Protein AF-A0A2V2CSV6-F1 (afdb_monomer)

Nearest PDB structures (foldseek):
  8cdj-assembly1_D  TM=4.991E-01  e=8.764E+00  Homo sapiens
  5oqr-assembly1_A  TM=3.524E-01  e=7.976E+00  Schizosaccharomyces pombe 972h-

Structure (mmCIF, N/CA/C/O backbone):
data_AF-A0A2V2CSV6-F1
#
_entry.id   AF-A0A2V2CSV6-F1
#
loop_
_atom_site.group_PDB
_atom_site.id
_atom_site.type_symbol
_atom_site.label_atom_id
_atom_site.label_alt_id
_atom_site.label_comp_id
_atom_site.label_asym_id
_atom_site.label_entity_id
_atom_site.label_seq_id
_atom_site.pdbx_PDB_ins_code
_atom_site.Cartn_x
_atom_site.Cartn_y
_atom_site.Cartn_z
_atom_site.occupancy
_atom_site.B_iso_or_equiv
_atom_site.auth_seq_id
_atom_site.auth_comp_id
_atom_site.auth_asym_id
_atom_site.auth_atom_id
_atom_site.pdbx_PDB_model_num
ATOM 1 N N . HIS A 1 1 ? 9.618 2.818 -18.756 1.00 74.31 1 HIS A N 1
ATOM 2 C CA . HIS A 1 1 ? 9.349 4.015 -17.930 1.00 74.31 1 HIS A CA 1
ATOM 3 C C . HIS A 1 1 ? 9.740 3.834 -16.470 1.00 74.31 1 HIS A C 1
ATOM 5 O O . HIS A 1 1 ? 10.414 4.713 -15.962 1.00 74.31 1 HIS A O 1
ATOM 11 N N . VAL A 1 2 ? 9.427 2.701 -15.827 1.00 81.94 2 VAL A N 1
ATOM 12 C CA . VAL A 1 2 ? 9.741 2.470 -14.399 1.00 81.94 2 VAL A CA 1
ATOM 13 C C . VAL A 1 2 ? 11.217 2.692 -14.029 1.00 81.94 2 VAL A C 1
ATOM 15 O O . VAL A 1 2 ? 11.487 3.290 -13.000 1.00 81.94 2 VAL A O 1
ATOM 18 N N . ARG A 1 3 ? 12.170 2.332 -14.905 1.00 86.56 3 ARG A N 1
ATOM 19 C CA . ARG A 1 3 ? 13.617 2.568 -14.697 1.00 86.56 3 ARG A CA 1
ATOM 20 C C . ARG A 1 3 ? 14.044 4.036 -14.518 1.00 86.56 3 ARG A C 1
ATOM 22 O O . ARG A 1 3 ? 15.189 4.276 -14.173 1.00 86.56 3 ARG A O 1
ATOM 29 N N . TYR A 1 4 ? 13.166 4.992 -14.827 1.00 89.75 4 TYR A N 1
ATOM 30 C CA . TYR A 1 4 ? 13.423 6.431 -14.695 1.00 89.75 4 TYR A CA 1
ATOM 31 C C . TYR A 1 4 ? 12.692 7.054 -13.495 1.00 89.75 4 TYR A C 1
ATOM 33 O O . TYR A 1 4 ? 12.682 8.271 -13.357 1.00 89.75 4 TYR A O 1
ATOM 41 N N . ILE A 1 5 ? 12.016 6.244 -12.675 1.00 92.31 5 ILE A N 1
ATOM 42 C CA . ILE A 1 5 ? 11.306 6.709 -11.483 1.00 92.31 5 ILE A CA 1
ATOM 43 C C . ILE A 1 5 ? 12.238 6.537 -10.287 1.00 92.31 5 ILE A C 1
ATOM 45 O O . ILE A 1 5 ? 12.583 5.413 -9.934 1.00 92.31 5 ILE A O 1
ATOM 49 N N . ASP A 1 6 ? 12.608 7.652 -9.669 1.00 92.44 6 ASP A N 1
ATOM 50 C CA . ASP A 1 6 ? 13.548 7.728 -8.544 1.00 92.44 6 ASP A CA 1
ATOM 51 C C . ASP A 1 6 ? 13.023 8.581 -7.375 1.00 92.44 6 ASP A C 1
ATOM 53 O O . ASP A 1 6 ? 13.741 8.855 -6.415 1.00 92.44 6 ASP A O 1
ATOM 57 N N . ASN A 1 7 ? 11.765 9.022 -7.453 1.00 94.00 7 ASN A N 1
ATOM 58 C CA . ASN A 1 7 ? 11.108 9.798 -6.412 1.00 94.00 7 ASN A CA 1
ATOM 59 C C . ASN A 1 7 ? 9.598 9.524 -6.364 1.00 94.00 7 ASN A C 1
ATOM 61 O O . ASN A 1 7 ? 8.983 9.017 -7.309 1.00 94.00 7 ASN A O 1
ATOM 65 N N . TRP A 1 8 ? 8.987 9.877 -5.231 1.00 93.38 8 TRP A N 1
ATOM 66 C CA . TRP A 1 8 ? 7.582 9.581 -4.957 1.00 93.38 8 TRP A CA 1
ATOM 67 C C . TRP A 1 8 ? 6.624 10.348 -5.877 1.00 93.38 8 TRP A C 1
ATOM 69 O O . TRP A 1 8 ? 5.617 9.782 -6.289 1.00 93.38 8 TRP A O 1
ATOM 79 N N . ALA A 1 9 ? 6.946 11.587 -6.256 1.00 93.44 9 ALA A N 1
ATOM 80 C CA . ALA A 1 9 ? 6.070 12.406 -7.089 1.00 93.44 9 ALA A CA 1
ATOM 81 C C . ALA A 1 9 ? 5.974 11.852 -8.519 1.00 93.44 9 ALA A C 1
ATOM 83 O O . ALA A 1 9 ? 4.874 11.703 -9.050 1.00 93.44 9 ALA A O 1
ATOM 84 N N . LEU A 1 10 ? 7.107 11.470 -9.125 1.00 93.75 10 LEU A N 1
ATOM 85 C CA . LEU A 1 10 ? 7.114 10.812 -10.437 1.00 93.75 10 LEU A CA 1
ATOM 86 C C . LEU A 1 10 ? 6.365 9.477 -10.407 1.00 93.75 10 LEU A C 1
ATOM 88 O O . LEU A 1 10 ? 5.610 9.183 -11.334 1.00 93.75 10 LEU A O 1
ATOM 92 N N . CYS A 1 11 ? 6.546 8.692 -9.340 1.00 94.56 11 CYS A N 1
ATOM 93 C CA . CYS A 1 11 ? 5.833 7.433 -9.141 1.00 94.56 11 CYS A CA 1
ATOM 94 C C . CYS A 1 11 ? 4.3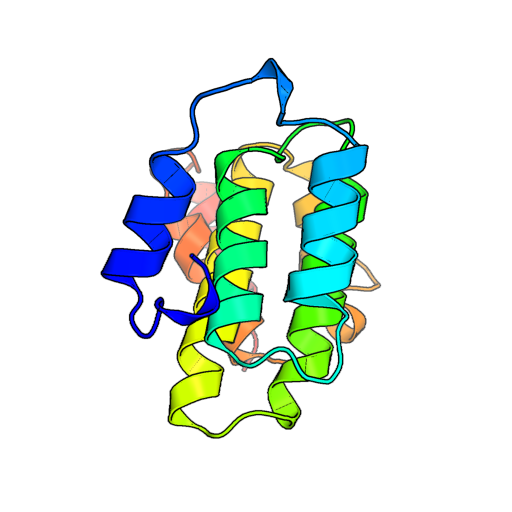12 7.640 -9.150 1.00 94.56 11 CYS A C 1
ATOM 96 O O . CYS A 1 11 ? 3.601 7.028 -9.951 1.00 94.56 11 CYS A O 1
ATOM 98 N N . ASP A 1 12 ? 3.820 8.534 -8.296 1.00 92.62 12 ASP A N 1
ATOM 99 C CA . ASP A 1 12 ? 2.390 8.725 -8.072 1.00 92.62 12 ASP A CA 1
ATOM 100 C C . ASP A 1 12 ? 1.710 9.360 -9.309 1.00 92.62 12 ASP A C 1
ATOM 102 O O . ASP A 1 12 ? 0.624 8.934 -9.723 1.00 92.62 12 ASP A O 1
ATOM 106 N N . CYS A 1 13 ? 2.378 10.309 -9.980 1.00 92.38 13 CYS A N 1
ATOM 107 C CA . CYS A 1 13 ? 1.919 10.884 -11.250 1.00 92.38 13 CYS A CA 1
ATOM 108 C C . CYS A 1 13 ? 1.841 9.833 -12.368 1.00 92.38 13 CYS A C 1
ATOM 110 O O . CYS A 1 13 ? 0.841 9.758 -13.083 1.00 92.38 13 CYS A O 1
ATOM 112 N N . TYR A 1 14 ? 2.869 8.991 -12.509 1.00 91.62 14 TYR A N 1
ATOM 113 C CA . TYR A 1 14 ? 2.876 7.916 -13.502 1.00 91.62 14 TYR A CA 1
ATOM 114 C C . TYR A 1 14 ? 1.730 6.922 -13.270 1.00 91.62 14 TYR A C 1
ATOM 116 O O . TYR A 1 14 ? 0.991 6.595 -14.202 1.00 91.62 14 TYR A O 1
ATOM 124 N N . CYS A 1 15 ? 1.546 6.470 -12.027 1.00 92.06 15 CYS A N 1
ATOM 125 C CA . CYS A 1 15 ? 0.543 5.458 -11.699 1.00 92.06 15 CYS A CA 1
ATOM 126 C C . CYS A 1 15 ? -0.891 5.969 -11.892 1.00 92.06 15 CYS A C 1
ATOM 128 O O . CYS A 1 15 ? -1.736 5.246 -12.424 1.00 92.06 15 CYS A O 1
ATOM 130 N N . SER A 1 16 ? -1.159 7.221 -11.512 1.00 86.75 16 SER A N 1
ATOM 131 C CA . SER A 1 16 ? -2.480 7.849 -11.662 1.00 86.75 16 SER A CA 1
ATOM 132 C C . SER A 1 16 ? -2.809 8.258 -13.106 1.00 86.75 16 SER A C 1
ATOM 134 O O . SER A 1 16 ? -3.983 8.339 -13.477 1.00 86.75 16 SER A O 1
ATOM 136 N N . GLY A 1 17 ? -1.793 8.483 -13.947 1.00 85.31 17 GLY A N 1
ATOM 137 C CA . GLY A 1 17 ? -1.955 8.848 -15.358 1.00 85.31 17 GLY A CA 1
ATOM 138 C C . GLY A 1 17 ? -2.435 7.709 -16.268 1.00 85.31 17 GLY A C 1
ATOM 139 O O . GLY A 1 17 ? -2.954 7.964 -17.356 1.00 85.31 17 GLY A O 1
ATOM 140 N N . LEU A 1 18 ? -2.312 6.451 -15.836 1.00 83.44 18 LEU A N 1
ATOM 141 C CA . LEU A 1 18 ? -2.746 5.278 -16.600 1.00 83.44 18 LEU A CA 1
ATOM 142 C C . LEU A 1 18 ? -4.275 5.139 -16.571 1.00 83.44 18 LEU A C 1
ATOM 144 O O . LEU A 1 18 ? -4.843 4.566 -15.651 1.00 83.44 18 LEU A O 1
ATOM 148 N N . ARG A 1 19 ? -4.962 5.667 -17.590 1.00 74.38 19 ARG A N 1
ATOM 149 C CA . ARG A 1 19 ? -6.442 5.668 -17.661 1.00 74.38 19 ARG A CA 1
ATOM 150 C C . ARG A 1 19 ? -7.043 4.661 -18.643 1.00 74.38 19 ARG A C 1
ATOM 152 O O . ARG A 1 19 ? -8.262 4.511 -18.701 1.00 74.38 19 ARG A O 1
ATOM 159 N N . GLN A 1 20 ? -6.217 3.977 -19.431 1.00 76.75 20 GLN A N 1
ATOM 160 C CA . GLN A 1 20 ? -6.697 3.062 -20.468 1.00 76.75 20 GLN A CA 1
ATOM 161 C C . GLN A 1 20 ? -7.143 1.726 -19.857 1.00 76.75 20 GLN A C 1
ATOM 163 O O . GLN A 1 20 ? -6.360 0.786 -19.732 1.00 76.75 20 GLN A O 1
ATOM 168 N N . LYS A 1 21 ? -8.432 1.645 -19.497 1.00 68.50 21 LYS A N 1
ATOM 169 C CA . LYS A 1 21 ? -9.036 0.492 -18.804 1.00 68.50 2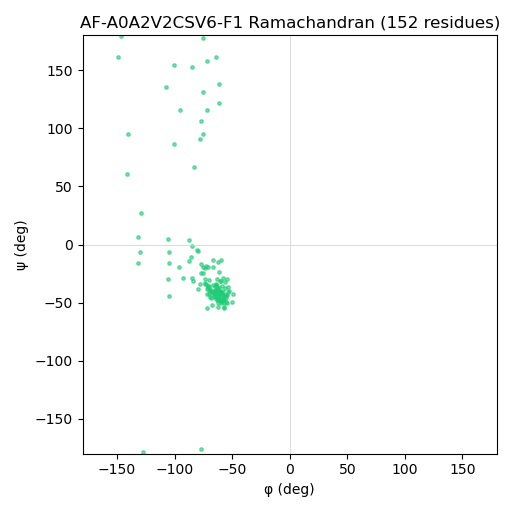1 LYS A CA 1
ATOM 170 C C . LYS A 1 21 ? -8.841 -0.853 -19.511 1.00 68.50 21 LYS A C 1
ATOM 172 O O . LYS A 1 21 ? -8.747 -1.863 -18.828 1.00 68.50 21 LYS A O 1
ATOM 177 N N . ALA A 1 22 ? -8.730 -0.879 -20.842 1.00 70.19 22 ALA A N 1
ATOM 178 C CA . ALA A 1 22 ? -8.535 -2.119 -21.606 1.00 70.19 22 ALA A CA 1
ATOM 179 C C . ALA A 1 22 ? -7.266 -2.898 -21.194 1.00 70.19 22 ALA A C 1
ATOM 181 O O . ALA A 1 22 ? -7.242 -4.127 -21.259 1.00 70.19 22 ALA A O 1
ATOM 182 N N . PHE A 1 23 ? -6.234 -2.194 -20.718 1.00 78.44 23 PHE A N 1
ATOM 183 C CA . PHE A 1 23 ? -4.997 -2.806 -20.232 1.00 78.44 23 PHE A CA 1
ATOM 184 C C . PHE A 1 23 ? -5.051 -3.181 -18.746 1.00 78.44 23 PHE A C 1
ATOM 186 O O . PHE A 1 23 ? -4.207 -3.943 -18.293 1.00 78.44 23 PHE A O 1
ATOM 193 N N . LEU A 1 24 ? -6.031 -2.697 -17.978 1.00 84.69 24 LEU A N 1
ATOM 194 C CA . LEU A 1 24 ? -6.156 -2.946 -16.537 1.00 84.69 24 LEU A CA 1
ATOM 195 C C . LEU A 1 24 ? -6.854 -4.289 -16.277 1.00 84.69 24 LEU A C 1
ATOM 197 O O . LEU A 1 24 ? -7.983 -4.353 -15.802 1.00 84.69 24 LEU A O 1
ATOM 201 N N . ASN A 1 25 ? -6.183 -5.375 -16.653 1.00 91.12 25 ASN A N 1
ATOM 202 C CA . ASN A 1 25 ? -6.707 -6.737 -16.585 1.00 91.12 25 ASN A CA 1
ATOM 203 C C . ASN A 1 25 ? -5.753 -7.684 -15.833 1.00 91.12 25 ASN A C 1
ATOM 205 O O . ASN A 1 25 ? -4.677 -7.290 -15.379 1.00 91.12 25 ASN A O 1
ATOM 209 N N . ASN A 1 26 ? -6.136 -8.960 -15.738 1.00 94.50 26 ASN A N 1
ATOM 210 C CA . ASN A 1 26 ? -5.363 -9.994 -15.047 1.00 94.50 26 ASN A CA 1
ATOM 211 C C . ASN A 1 26 ? -3.926 -10.143 -15.564 1.00 94.50 26 ASN A C 1
ATOM 213 O O . ASN A 1 26 ? -3.019 -10.373 -14.765 1.00 94.50 26 ASN A O 1
ATOM 217 N N . ALA A 1 27 ? -3.704 -10.004 -16.874 1.00 94.75 27 ALA A N 1
ATOM 218 C CA . ALA A 1 27 ? -2.366 -10.099 -17.449 1.00 94.75 27 ALA A CA 1
ATOM 219 C C . ALA A 1 27 ? -1.489 -8.930 -16.983 1.00 94.75 27 ALA A C 1
ATOM 221 O O . ALA A 1 27 ? -0.337 -9.135 -16.601 1.00 94.75 27 ALA A O 1
ATOM 222 N N . PHE A 1 28 ? -2.046 -7.719 -16.927 1.00 94.75 28 PHE A N 1
ATOM 223 C CA . PHE A 1 28 ? -1.320 -6.560 -16.415 1.00 94.75 28 PHE A CA 1
ATOM 224 C C . PHE A 1 28 ? -1.076 -6.639 -14.907 1.00 94.75 28 PHE A C 1
ATOM 226 O O . PHE A 1 28 ? 0.036 -6.363 -14.464 1.00 94.75 28 PHE A O 1
ATOM 233 N N . PHE A 1 29 ? -2.052 -7.107 -14.122 1.00 96.44 29 PHE A N 1
ATOM 234 C CA . PHE A 1 29 ? -1.839 -7.385 -12.699 1.00 96.44 29 PHE A CA 1
ATOM 235 C C . PHE A 1 29 ? -0.688 -8.380 -12.489 1.00 96.44 29 PHE A C 1
ATOM 237 O O . PHE A 1 29 ? 0.206 -8.139 -11.678 1.00 96.44 29 PHE A O 1
ATOM 244 N N . ASN A 1 30 ? -0.685 -9.491 -13.236 1.00 96.50 30 ASN A N 1
ATOM 245 C CA . ASN A 1 30 ? 0.373 -10.502 -13.161 1.00 96.50 30 ASN A CA 1
ATOM 246 C C . ASN A 1 30 ? 1.735 -9.916 -13.516 1.00 96.50 30 ASN A C 1
ATOM 248 O O . ASN A 1 30 ? 2.717 -10.204 -12.838 1.00 96.50 30 ASN A O 1
ATOM 252 N N . ARG A 1 31 ? 1.781 -9.052 -14.532 1.00 95.25 31 ARG A N 1
ATOM 253 C CA . ARG A 1 31 ? 2.996 -8.344 -14.918 1.00 95.25 31 ARG A CA 1
ATOM 254 C C . ARG A 1 31 ? 3.511 -7.442 -13.799 1.00 95.25 31 ARG A C 1
ATOM 256 O O . ARG A 1 31 ? 4.691 -7.506 -13.482 1.00 95.25 31 ARG A O 1
ATOM 263 N N . ILE A 1 32 ? 2.642 -6.649 -13.168 1.00 95.75 32 ILE A N 1
ATOM 264 C CA . ILE A 1 32 ? 3.010 -5.824 -12.007 1.00 95.75 32 ILE A CA 1
ATOM 265 C C . ILE A 1 32 ? 3.572 -6.711 -10.893 1.00 95.75 32 ILE A C 1
ATOM 267 O O . ILE A 1 32 ? 4.650 -6.444 -10.367 1.00 95.75 32 ILE A O 1
ATOM 271 N N . SER A 1 33 ? 2.854 -7.780 -10.549 1.00 96.50 33 SER A N 1
ATOM 272 C CA . SER A 1 33 ? 3.249 -8.676 -9.466 1.00 96.50 33 SER A CA 1
ATOM 273 C C . SER A 1 33 ? 4.597 -9.352 -9.744 1.00 96.50 33 SER A C 1
ATOM 275 O O . SER A 1 33 ? 5.472 -9.329 -8.884 1.00 96.50 33 SER A O 1
ATOM 277 N N . GLY A 1 34 ? 4.798 -9.892 -10.947 1.00 96.62 34 GLY A N 1
ATOM 278 C CA . GLY A 1 34 ? 6.030 -10.577 -11.334 1.00 96.62 34 GLY A CA 1
ATOM 279 C C . GLY A 1 34 ? 7.212 -9.629 -11.531 1.00 96.62 34 GLY A C 1
ATOM 280 O O . GLY A 1 34 ? 8.247 -9.800 -10.896 1.00 96.62 34 GLY A O 1
ATOM 281 N N . GLU A 1 35 ? 7.065 -8.612 -12.383 1.00 96.00 35 GLU A N 1
ATOM 282 C CA . GLU A 1 35 ? 8.185 -7.757 -12.801 1.00 96.00 35 GLU A CA 1
ATOM 283 C C . GLU A 1 35 ? 8.577 -6.718 -11.745 1.00 96.00 35 GLU A C 1
ATOM 285 O O . GLU A 1 35 ? 9.754 -6.378 -11.650 1.00 96.00 35 GLU A O 1
ATOM 290 N N . LEU A 1 36 ? 7.614 -6.189 -10.977 1.00 96.81 36 LEU A N 1
ATOM 291 C CA . LEU A 1 36 ? 7.856 -5.050 -10.081 1.00 96.81 36 LEU A CA 1
ATOM 292 C C . LEU A 1 36 ? 7.914 -5.425 -8.601 1.00 96.81 36 LEU A C 1
ATOM 294 O O . LEU A 1 36 ? 8.593 -4.740 -7.843 1.00 96.81 36 LEU A O 1
ATOM 298 N N . LEU A 1 37 ? 7.195 -6.470 -8.180 1.00 96.69 37 LEU A N 1
ATOM 299 C CA . LEU A 1 37 ? 7.105 -6.845 -6.764 1.00 96.69 37 LEU A CA 1
ATOM 300 C C . LEU A 1 37 ? 7.934 -8.087 -6.426 1.00 96.69 37 LEU A C 1
ATOM 302 O O . LEU A 1 37 ? 8.621 -8.098 -5.407 1.00 96.69 37 LEU A O 1
ATOM 306 N N . GLN A 1 38 ? 7.869 -9.126 -7.260 1.00 95.94 38 GLN A N 1
ATOM 307 C CA . GLN A 1 38 ? 8.490 -10.427 -6.983 1.00 95.94 38 GLN A CA 1
ATOM 308 C C . GLN A 1 38 ? 9.876 -10.601 -7.611 1.00 95.94 38 GLN A C 1
ATOM 310 O O . GLN A 1 38 ? 10.625 -11.462 -7.163 1.00 95.94 38 GLN A O 1
ATOM 315 N N . ASN A 1 39 ? 10.232 -9.803 -8.621 1.00 96.00 39 ASN A N 1
ATOM 316 C CA . ASN A 1 39 ? 11.558 -9.862 -9.228 1.00 96.00 39 ASN A CA 1
ATOM 317 C C . ASN A 1 39 ? 12.644 -9.531 -8.176 1.00 96.00 39 ASN A C 1
ATOM 319 O O . ASN A 1 39 ? 1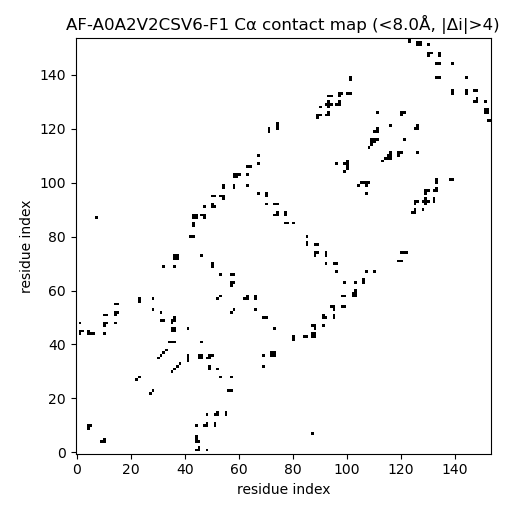2.596 -8.429 -7.614 1.00 96.00 39 ASN A O 1
ATOM 323 N N . PRO A 1 40 ? 13.618 -10.427 -7.919 1.00 94.38 40 PRO A N 1
ATOM 324 C CA . PRO A 1 40 ? 14.711 -10.180 -6.976 1.00 94.38 40 PRO A CA 1
ATOM 325 C C . PRO A 1 40 ? 15.519 -8.913 -7.284 1.00 94.38 40 PRO A C 1
ATOM 327 O O . PRO A 1 40 ? 15.924 -8.209 -6.365 1.00 94.38 40 PRO A O 1
ATOM 330 N N . ASP A 1 41 ? 15.662 -8.557 -8.563 1.00 94.50 41 ASP A N 1
ATOM 331 C CA . ASP A 1 41 ? 16.399 -7.364 -8.999 1.00 94.50 41 ASP A CA 1
ATOM 332 C C . ASP A 1 41 ? 15.580 -6.065 -8.857 1.00 94.50 41 ASP A C 1
ATOM 334 O O . ASP A 1 41 ? 16.078 -4.965 -9.113 1.00 94.50 41 ASP A O 1
ATOM 338 N N . ALA A 1 42 ? 14.298 -6.154 -8.478 1.00 94.56 42 ALA A N 1
ATOM 339 C CA . ALA A 1 42 ? 13.457 -4.977 -8.298 1.00 94.56 42 ALA A CA 1
ATOM 340 C C . ALA A 1 42 ? 13.865 -4.197 -7.040 1.00 94.56 42 ALA A C 1
ATOM 342 O O . ALA A 1 42 ? 13.703 -4.667 -5.915 1.00 94.56 42 ALA A O 1
ATOM 343 N N . GLY A 1 43 ? 14.344 -2.968 -7.246 1.00 94.75 43 GLY A N 1
ATOM 344 C CA . GLY A 1 43 ? 14.620 -2.015 -6.173 1.00 94.75 43 GLY A CA 1
ATOM 345 C C . GLY A 1 43 ? 13.359 -1.366 -5.586 1.00 94.75 43 GLY A C 1
ATOM 346 O O . GLY A 1 43 ? 12.237 -1.554 -6.067 1.00 94.75 43 GLY A O 1
ATOM 347 N N . CYS A 1 44 ? 13.559 -0.519 -4.574 1.00 95.50 44 CYS A N 1
ATOM 348 C CA . CYS A 1 44 ? 12.491 0.147 -3.819 1.00 95.50 44 CYS A CA 1
ATOM 349 C C . CYS A 1 44 ? 11.476 0.898 -4.702 1.00 95.50 44 CYS A C 1
ATOM 351 O O . CYS A 1 44 ? 10.270 0.824 -4.458 1.00 95.50 44 CYS A O 1
ATOM 353 N N . TRP A 1 45 ? 11.936 1.573 -5.761 1.00 96.00 45 TRP A N 1
ATOM 354 C CA . TRP A 1 45 ? 11.077 2.333 -6.668 1.00 96.00 45 TRP A CA 1
ATOM 355 C C . TRP A 1 45 ? 10.224 1.443 -7.562 1.00 96.00 45 TRP A C 1
ATOM 357 O O . TRP A 1 45 ? 9.049 1.747 -7.762 1.00 96.00 45 TRP A O 1
ATOM 367 N N . ALA A 1 46 ? 10.762 0.320 -8.042 1.00 96.88 46 ALA A N 1
ATOM 368 C CA . ALA A 1 46 ? 9.975 -0.660 -8.784 1.00 96.88 46 ALA A CA 1
ATOM 369 C C . ALA A 1 46 ? 8.862 -1.229 -7.894 1.00 96.88 46 ALA A C 1
ATOM 371 O O . ALA A 1 46 ? 7.694 -1.207 -8.289 1.00 96.88 46 ALA A O 1
ATOM 372 N N . ILE A 1 47 ? 9.199 -1.605 -6.654 1.00 97.38 47 ILE A N 1
ATOM 373 C CA . ILE A 1 47 ? 8.212 -2.087 -5.684 1.00 97.38 47 ILE A CA 1
ATOM 374 C C . ILE A 1 47 ? 7.150 -1.025 -5.404 1.00 97.38 47 ILE A C 1
ATOM 376 O O . ILE A 1 47 ? 5.954 -1.313 -5.472 1.00 97.38 47 ILE A O 1
ATOM 380 N N . ARG A 1 48 ? 7.559 0.222 -5.141 1.00 97.50 48 ARG A N 1
ATOM 381 C CA . ARG A 1 48 ? 6.619 1.321 -4.899 1.00 97.50 48 ARG A CA 1
ATOM 382 C C . ARG A 1 48 ? 5.682 1.515 -6.088 1.00 97.50 48 ARG A C 1
ATOM 384 O O . ARG A 1 48 ? 4.478 1.598 -5.877 1.00 97.50 48 ARG A O 1
ATOM 391 N N . VAL A 1 49 ? 6.197 1.542 -7.317 1.00 97.56 49 VAL A N 1
ATOM 392 C CA . VAL A 1 49 ? 5.361 1.652 -8.524 1.00 97.56 49 VAL A CA 1
ATOM 393 C C . VAL A 1 49 ? 4.345 0.515 -8.576 1.00 97.56 49 VAL A C 1
ATOM 395 O O . VAL A 1 49 ? 3.167 0.773 -8.802 1.00 97.56 49 VAL A O 1
ATOM 398 N N . GLY A 1 50 ? 4.756 -0.727 -8.313 1.00 97.75 50 GLY A N 1
ATOM 399 C CA . GLY A 1 50 ? 3.826 -1.854 -8.296 1.00 97.75 50 GLY A CA 1
ATOM 400 C C . GLY A 1 50 ? 2.703 -1.691 -7.265 1.00 97.75 50 GLY A C 1
ATOM 401 O O . GLY A 1 50 ? 1.533 -1.893 -7.593 1.00 97.75 50 GLY A O 1
ATOM 402 N N . LEU A 1 51 ? 3.036 -1.242 -6.052 1.00 98.50 51 LEU A N 1
ATOM 403 C CA . LEU A 1 51 ? 2.062 -0.985 -4.986 1.00 98.50 51 LEU A CA 1
ATOM 404 C C . LEU A 1 51 ? 1.092 0.153 -5.351 1.00 98.50 51 LEU A C 1
ATOM 406 O O . LEU A 1 51 ? -0.116 0.014 -5.164 1.00 98.50 51 LEU A O 1
ATOM 410 N N . ILE A 1 52 ? 1.586 1.263 -5.911 1.00 97.88 52 ILE A N 1
ATOM 411 C CA . ILE A 1 52 ? 0.736 2.411 -6.270 1.00 97.88 52 ILE A CA 1
ATOM 412 C C . ILE A 1 52 ? -0.113 2.126 -7.523 1.00 97.88 52 ILE A C 1
ATOM 414 O O . ILE A 1 52 ? -1.247 2.604 -7.619 1.00 97.88 52 ILE A O 1
ATOM 418 N N . LEU A 1 53 ? 0.357 1.288 -8.453 1.00 96.75 53 LEU A N 1
ATOM 419 C CA . LEU A 1 53 ? -0.475 0.783 -9.552 1.00 96.75 53 LEU A CA 1
ATOM 420 C C . LEU A 1 53 ? -1.635 -0.072 -9.032 1.00 96.75 53 LEU A C 1
ATOM 422 O O . LEU A 1 53 ? -2.767 0.113 -9.481 1.00 96.75 53 LEU A O 1
ATOM 426 N N . MET A 1 54 ? -1.383 -0.964 -8.066 1.00 97.75 54 MET A N 1
ATOM 427 C CA . MET A 1 54 ? -2.450 -1.733 -7.415 1.00 97.75 54 MET A CA 1
ATOM 428 C C . MET A 1 54 ? -3.441 -0.819 -6.692 1.00 97.75 54 MET A C 1
ATOM 430 O O . MET A 1 54 ? -4.647 -0.977 -6.871 1.00 97.75 54 MET A O 1
ATOM 434 N N . LEU A 1 55 ? -2.938 0.187 -5.968 1.00 97.50 55 LEU A N 1
ATOM 435 C CA . LEU A 1 55 ? -3.756 1.190 -5.278 1.00 97.50 55 LEU A CA 1
ATOM 436 C C . LEU A 1 55 ? -4.714 1.898 -6.237 1.00 97.50 55 LEU A C 1
ATOM 438 O O . LEU A 1 55 ? -5.900 2.066 -5.947 1.00 97.50 55 LEU A O 1
ATOM 442 N N . SER A 1 56 ? -4.182 2.308 -7.385 1.00 95.19 56 SER A N 1
ATOM 443 C CA . SER A 1 56 ? -4.903 3.132 -8.350 1.00 95.19 56 SER A CA 1
ATOM 444 C C . SER A 1 56 ? -5.971 2.346 -9.114 1.00 95.19 56 SER A C 1
ATOM 446 O O . SER A 1 56 ? -7.010 2.915 -9.445 1.00 95.19 56 SER A O 1
ATOM 448 N N . HIS A 1 57 ? -5.736 1.053 -9.379 1.00 95.25 57 HIS A N 1
ATOM 449 C CA . HIS A 1 57 ? -6.463 0.332 -10.434 1.00 95.25 57 HIS A CA 1
ATOM 450 C C . HIS A 1 57 ? -7.043 -1.030 -10.048 1.00 95.25 57 HIS A C 1
ATOM 452 O O . HIS A 1 57 ? -7.881 -1.532 -10.789 1.00 95.25 57 HIS A O 1
ATOM 458 N N . PHE A 1 58 ? -6.624 -1.639 -8.934 1.00 96.44 58 PHE A N 1
ATOM 459 C CA . PHE A 1 58 ? -6.895 -3.058 -8.655 1.00 96.44 58 PHE A CA 1
ATOM 460 C C . PHE A 1 58 ? -7.499 -3.320 -7.270 1.00 96.44 58 PHE A C 1
ATOM 462 O O . PHE A 1 58 ? -7.329 -4.399 -6.712 1.00 96.44 58 PHE A O 1
ATOM 469 N N . ILE A 1 59 ? -8.208 -2.348 -6.693 1.00 97.44 59 ILE A N 1
ATOM 470 C CA . ILE A 1 59 ? -8.921 -2.544 -5.423 1.00 97.44 59 ILE A CA 1
ATOM 471 C C . ILE A 1 59 ? -10.405 -2.790 -5.701 1.00 97.44 59 ILE A C 1
ATOM 473 O O . ILE A 1 59 ? -11.221 -1.867 -5.681 1.00 97.44 59 ILE A O 1
ATOM 477 N N . ASP A 1 60 ? -10.735 -4.054 -5.942 1.00 95.94 60 ASP A N 1
ATOM 478 C CA . ASP A 1 60 ? -12.093 -4.576 -6.082 1.00 95.94 60 ASP A CA 1
ATOM 479 C C . ASP A 1 60 ? -12.171 -6.019 -5.543 1.00 95.94 60 ASP A C 1
ATOM 481 O O . ASP A 1 60 ? -11.173 -6.578 -5.079 1.00 95.94 60 ASP A O 1
ATOM 485 N N . SER A 1 61 ? -13.356 -6.628 -5.600 1.00 96.62 61 SER A N 1
ATOM 486 C CA . SER A 1 61 ? -13.593 -7.984 -5.095 1.00 96.62 61 SER A CA 1
ATOM 487 C C . SER A 1 61 ? -12.866 -9.088 -5.873 1.00 96.62 61 SER A C 1
ATOM 489 O O . SER A 1 61 ? -12.703 -10.179 -5.338 1.00 96.62 61 SER A O 1
ATOM 491 N N . ILE A 1 62 ? -12.423 -8.834 -7.108 1.00 96.38 62 ILE A N 1
ATOM 492 C CA . ILE A 1 62 ? -11.698 -9.804 -7.942 1.00 96.38 62 ILE A CA 1
ATOM 493 C C . ILE A 1 62 ? -10.226 -9.870 -7.518 1.00 96.38 62 ILE A C 1
ATOM 495 O O . ILE A 1 62 ? -9.621 -10.943 -7.521 1.00 96.38 62 ILE A O 1
ATOM 499 N N . TYR A 1 63 ? -9.630 -8.725 -7.177 1.00 97.94 63 TYR A N 1
ATOM 500 C CA . TYR A 1 63 ? -8.186 -8.620 -6.951 1.00 97.94 63 TYR A CA 1
ATOM 501 C C . TYR A 1 63 ? -7.772 -8.513 -5.483 1.00 97.94 63 TYR A C 1
ATOM 503 O O . TYR A 1 63 ? -6.596 -8.736 -5.192 1.00 97.94 63 TYR A O 1
ATOM 511 N N . ILE A 1 64 ? -8.686 -8.196 -4.563 1.00 98.50 64 ILE A N 1
ATOM 512 C CA . ILE A 1 64 ? -8.349 -7.850 -3.174 1.00 98.50 64 ILE A CA 1
ATOM 513 C C . ILE A 1 64 ? -7.408 -8.845 -2.485 1.00 98.50 64 ILE A C 1
ATOM 515 O O . ILE A 1 64 ? -6.375 -8.429 -1.963 1.00 98.50 64 ILE A O 1
ATOM 519 N N . ASP A 1 65 ? -7.679 -10.147 -2.540 1.00 98.44 65 ASP A N 1
ATOM 520 C CA . ASP A 1 65 ? -6.840 -11.141 -1.855 1.00 98.44 65 ASP A CA 1
ATOM 521 C C . ASP A 1 65 ? -5.416 -11.176 -2.425 1.00 98.44 65 ASP A C 1
ATOM 523 O O . ASP A 1 65 ? -4.428 -11.324 -1.701 1.00 98.44 65 ASP A O 1
ATOM 527 N N . ARG A 1 66 ? -5.287 -10.958 -3.737 1.00 98.50 66 ARG A N 1
ATOM 528 C CA . ARG A 1 66 ? -3.997 -10.900 -4.434 1.00 98.50 66 ARG A CA 1
ATOM 529 C C . ARG A 1 66 ? -3.257 -9.601 -4.130 1.00 98.50 66 ARG A C 1
ATOM 531 O O . ARG A 1 66 ? -2.032 -9.619 -4.031 1.00 98.50 66 ARG A O 1
ATOM 538 N N . VAL A 1 67 ? -3.976 -8.493 -3.954 1.00 98.75 67 VAL A N 1
ATOM 539 C CA . VAL A 1 67 ? -3.411 -7.211 -3.505 1.00 98.75 67 VAL A CA 1
ATOM 540 C C . VAL A 1 67 ? -2.887 -7.326 -2.072 1.00 98.75 67 VAL A C 1
ATOM 542 O O . VAL A 1 67 ? -1.766 -6.907 -1.793 1.00 98.75 67 VAL A O 1
ATOM 545 N N . LEU A 1 68 ? -3.641 -7.950 -1.166 1.00 98.75 68 LEU A N 1
ATOM 546 C CA . LEU A 1 68 ? -3.207 -8.176 0.216 1.00 98.75 68 LEU A CA 1
ATOM 547 C C . LEU A 1 68 ? -1.998 -9.124 0.283 1.00 98.75 68 LEU A C 1
ATOM 549 O O . LEU A 1 68 ? -1.033 -8.854 1.002 1.00 98.75 68 LEU A O 1
ATOM 553 N N . ALA A 1 69 ? -1.981 -10.182 -0.533 1.00 98.50 69 ALA A N 1
ATOM 554 C CA . ALA A 1 69 ? -0.808 -11.041 -0.682 1.00 98.50 69 ALA A CA 1
ATOM 555 C C . ALA A 1 69 ? 0.413 -10.268 -1.214 1.00 98.50 69 ALA A C 1
ATOM 557 O O . ALA A 1 69 ? 1.526 -10.467 -0.727 1.00 98.50 69 ALA A O 1
ATOM 558 N N . ALA A 1 70 ? 0.216 -9.349 -2.163 1.00 98.56 70 ALA A N 1
ATOM 559 C CA . ALA A 1 70 ? 1.273 -8.480 -2.666 1.00 98.56 70 ALA A CA 1
ATOM 560 C C . ALA A 1 70 ? 1.827 -7.541 -1.577 1.00 98.56 70 ALA A C 1
ATOM 562 O O . ALA A 1 70 ? 3.045 -7.396 -1.482 1.00 98.56 70 ALA A O 1
ATOM 563 N N . CYS A 1 71 ? 0.974 -6.978 -0.710 1.00 98.62 71 CYS A N 1
ATOM 564 C CA . CYS A 1 71 ? 1.405 -6.210 0.465 1.00 98.62 71 CYS A CA 1
ATOM 565 C C . CYS A 1 71 ? 2.283 -7.044 1.406 1.00 98.62 71 CYS A C 1
ATOM 567 O O . CYS A 1 71 ? 3.356 -6.586 1.796 1.00 98.62 71 CYS A O 1
ATOM 569 N N . ARG A 1 72 ? 1.856 -8.269 1.745 1.00 98.38 72 ARG A N 1
ATOM 570 C CA . ARG A 1 72 ? 2.638 -9.188 2.591 1.00 98.38 72 ARG A CA 1
ATOM 571 C C . ARG A 1 72 ? 3.994 -9.511 1.967 1.00 98.38 72 ARG A C 1
ATOM 573 O O . ARG A 1 72 ? 5.017 -9.419 2.637 1.00 98.38 72 ARG A O 1
ATOM 580 N N . ASN A 1 73 ? 4.011 -9.859 0.682 1.00 97.19 73 ASN A N 1
ATOM 581 C CA . ASN A 1 73 ? 5.245 -10.207 -0.016 1.00 97.19 73 ASN A CA 1
ATOM 582 C C . ASN A 1 73 ? 6.203 -9.008 -0.073 1.00 97.19 73 ASN A C 1
ATOM 584 O O . ASN A 1 73 ? 7.374 -9.155 0.259 1.00 97.19 73 ASN A O 1
ATOM 588 N N . ALA A 1 74 ? 5.707 -7.812 -0.406 1.00 97.38 74 ALA A N 1
ATOM 589 C CA . ALA A 1 74 ? 6.511 -6.590 -0.399 1.00 97.38 74 ALA A CA 1
ATOM 590 C C . ALA A 1 74 ? 7.040 -6.246 1.004 1.00 97.38 74 ALA A C 1
ATOM 592 O O . ALA A 1 74 ? 8.177 -5.798 1.135 1.00 97.38 74 ALA A O 1
ATOM 593 N N . ALA A 1 75 ? 6.252 -6.492 2.058 1.00 96.94 75 ALA A N 1
ATOM 594 C CA . ALA A 1 75 ? 6.703 -6.313 3.435 1.00 96.94 75 ALA A CA 1
ATOM 595 C C . ALA A 1 75 ? 7.852 -7.270 3.793 1.00 96.94 75 ALA A C 1
ATOM 597 O O . ALA A 1 75 ? 8.811 -6.856 4.440 1.00 96.94 75 ALA A O 1
ATOM 598 N N . GLY A 1 76 ? 7.798 -8.518 3.317 1.00 96.31 76 GLY A N 1
ATOM 599 C CA . GLY A 1 76 ? 8.873 -9.501 3.486 1.00 96.31 76 GLY A CA 1
ATOM 600 C C . GLY A 1 76 ? 10.200 -9.093 2.837 1.00 96.31 76 GLY A C 1
ATOM 601 O O . GLY A 1 76 ? 11.250 -9.523 3.300 1.00 96.31 76 GLY A O 1
ATOM 602 N N . ARG A 1 77 ? 10.158 -8.218 1.825 1.00 95.00 77 ARG A N 1
ATOM 603 C CA . ARG A 1 77 ? 11.345 -7.692 1.135 1.00 95.00 77 ARG A CA 1
ATOM 604 C C . ARG A 1 77 ? 11.968 -6.469 1.802 1.00 95.00 77 ARG A C 1
ATOM 606 O O . ARG A 1 77 ? 13.067 -6.077 1.437 1.00 95.00 77 ARG A O 1
ATOM 613 N N . ILE A 1 78 ? 11.301 -5.850 2.782 1.00 95.31 78 ILE A N 1
ATOM 614 C CA . ILE A 1 78 ? 11.821 -4.660 3.482 1.00 95.31 78 ILE A CA 1
ATOM 615 C C . ILE A 1 78 ? 13.281 -4.828 3.964 1.00 95.31 78 ILE A C 1
ATOM 617 O O . ILE A 1 78 ? 14.050 -3.886 3.772 1.00 95.31 78 ILE A O 1
ATOM 621 N N . PRO A 1 79 ? 13.700 -5.977 4.540 1.00 94.56 79 PRO A N 1
ATOM 622 C CA . PRO A 1 79 ? 15.081 -6.175 4.991 1.00 94.56 79 PRO A CA 1
ATOM 623 C C . PRO A 1 79 ? 16.150 -6.109 3.887 1.00 94.56 79 PRO A C 1
ATOM 625 O O . PRO A 1 79 ? 17.328 -5.993 4.208 1.00 94.56 79 PRO A O 1
ATOM 628 N N . GLU A 1 80 ? 15.769 -6.186 2.608 1.00 93.88 80 GLU A N 1
ATOM 629 C CA . GLU A 1 80 ? 16.688 -6.110 1.462 1.00 93.88 80 GLU A CA 1
ATOM 630 C C . GLU A 1 80 ? 17.170 -4.674 1.184 1.00 93.88 80 GLU A C 1
ATOM 632 O O . GLU A 1 80 ? 18.174 -4.476 0.498 1.00 93.88 80 GLU A O 1
ATOM 637 N N . PHE A 1 81 ? 16.463 -3.655 1.687 1.00 92.88 81 PHE A N 1
ATOM 638 C CA . PHE A 1 81 ? 16.690 -2.258 1.312 1.00 92.88 81 PHE A CA 1
ATOM 639 C C . PHE A 1 81 ? 17.506 -1.477 2.338 1.00 92.88 81 PHE A C 1
ATOM 641 O O . PHE A 1 81 ? 17.476 -1.730 3.543 1.00 92.88 81 PHE A O 1
ATOM 648 N N . ARG A 1 82 ? 18.184 -0.427 1.858 1.00 91.94 82 ARG A N 1
ATOM 649 C CA . ARG A 1 82 ? 18.790 0.585 2.732 1.00 91.94 82 ARG A CA 1
ATOM 650 C C . ARG A 1 82 ? 17.700 1.321 3.512 1.00 91.94 82 ARG A C 1
ATOM 652 O O . ARG A 1 82 ? 16.526 1.321 3.134 1.00 91.94 82 ARG A O 1
ATOM 659 N N . TYR A 1 83 ? 18.093 1.985 4.594 1.00 86.19 83 TYR A N 1
ATOM 660 C CA . TYR A 1 83 ? 17.159 2.682 5.479 1.00 86.19 83 TYR A CA 1
ATOM 661 C C . TYR A 1 83 ? 16.311 3.742 4.746 1.00 86.19 83 TYR A C 1
ATOM 663 O O . TYR A 1 83 ? 15.094 3.789 4.927 1.00 86.19 83 TYR A O 1
ATOM 671 N N . GLU A 1 84 ? 16.929 4.545 3.875 1.00 88.88 84 GLU A N 1
ATOM 672 C CA . GLU A 1 84 ? 16.237 5.583 3.092 1.00 88.88 84 GLU A CA 1
ATOM 673 C C . GLU A 1 84 ? 15.204 4.989 2.120 1.00 88.88 84 GLU A C 1
ATOM 675 O O . GLU A 1 84 ? 14.075 5.468 2.020 1.00 88.88 84 GLU A O 1
ATOM 680 N N . ASP A 1 85 ? 15.567 3.892 1.458 1.00 92.81 85 ASP A N 1
ATOM 681 C CA . ASP A 1 85 ? 14.733 3.186 0.483 1.00 92.81 85 ASP A CA 1
ATOM 682 C C . ASP A 1 85 ? 13.561 2.447 1.137 1.00 92.81 85 ASP A C 1
ATOM 684 O O . ASP A 1 85 ? 12.439 2.421 0.616 1.00 92.81 85 ASP A O 1
ATOM 688 N N . THR A 1 86 ? 13.808 1.890 2.324 1.00 94.06 86 THR A N 1
ATOM 689 C CA . THR A 1 86 ? 12.815 1.194 3.146 1.00 94.06 86 THR A CA 1
ATOM 690 C C . THR A 1 86 ? 11.589 2.070 3.389 1.00 94.06 86 THR A C 1
ATOM 692 O O . THR A 1 86 ? 10.455 1.593 3.302 1.00 94.06 86 THR A O 1
ATOM 695 N N . PHE A 1 87 ? 11.787 3.366 3.647 1.00 95.19 87 PHE A N 1
ATOM 696 C CA . PHE A 1 87 ? 10.691 4.303 3.886 1.00 95.19 87 PHE A CA 1
ATOM 697 C C . PHE A 1 87 ? 9.670 4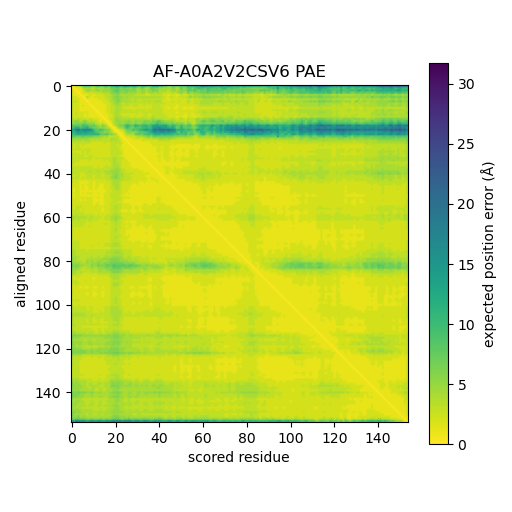.318 2.738 1.00 95.19 87 PHE A C 1
ATOM 699 O O . PHE A 1 87 ? 8.462 4.284 2.986 1.00 95.19 87 PHE A O 1
ATOM 706 N N . TYR A 1 88 ? 10.128 4.323 1.485 1.00 96.06 88 TYR A N 1
ATOM 707 C CA . TYR A 1 88 ? 9.249 4.434 0.319 1.00 96.06 88 TYR A CA 1
ATOM 708 C C . TYR A 1 88 ? 8.413 3.182 0.077 1.00 96.06 88 TYR A C 1
ATOM 710 O O . TYR A 1 88 ? 7.238 3.304 -0.298 1.00 96.06 88 TYR A O 1
ATOM 718 N N . VAL A 1 89 ? 8.992 2.007 0.334 1.00 97.38 89 VAL A N 1
ATOM 719 C CA . VAL A 1 89 ? 8.289 0.720 0.272 1.00 97.38 89 VAL A CA 1
ATOM 720 C C . VAL A 1 89 ? 7.256 0.640 1.392 1.00 97.38 89 VAL A C 1
ATOM 722 O O . VAL A 1 89 ? 6.072 0.442 1.117 1.00 97.38 89 VAL A O 1
ATOM 725 N N . ARG A 1 90 ? 7.663 0.903 2.643 1.00 97.75 90 ARG A N 1
ATOM 726 C CA . ARG A 1 90 ? 6.756 0.903 3.801 1.00 97.75 90 ARG A CA 1
ATOM 727 C C . ARG A 1 90 ? 5.582 1.868 3.616 1.00 97.75 90 ARG A C 1
ATOM 729 O O . ARG A 1 90 ? 4.436 1.520 3.892 1.00 97.75 90 ARG A O 1
ATOM 736 N N . MET A 1 91 ? 5.846 3.073 3.105 1.00 97.50 91 MET A N 1
ATOM 737 C CA . MET A 1 91 ? 4.804 4.056 2.793 1.00 97.50 91 MET A CA 1
ATOM 738 C C . MET A 1 91 ? 3.858 3.588 1.688 1.00 97.50 91 MET A C 1
ATOM 740 O O . MET A 1 91 ? 2.657 3.829 1.790 1.00 97.50 91 MET A O 1
ATOM 744 N N . GLY A 1 92 ? 4.381 2.938 0.643 1.00 98.19 92 GLY A N 1
ATOM 745 C CA . GLY A 1 92 ? 3.563 2.363 -0.425 1.00 98.19 92 GLY A CA 1
ATOM 746 C C . GLY A 1 92 ? 2.604 1.298 0.109 1.00 98.19 92 GLY A C 1
ATOM 747 O O . GLY A 1 92 ? 1.410 1.360 -0.169 1.00 98.19 92 GLY A O 1
ATOM 748 N N . ILE A 1 93 ? 3.106 0.383 0.947 1.00 98.69 93 ILE A N 1
ATOM 749 C CA . ILE A 1 93 ? 2.307 -0.681 1.573 1.00 98.69 93 ILE A CA 1
ATOM 750 C C . ILE A 1 93 ? 1.229 -0.077 2.479 1.00 98.69 93 ILE A C 1
ATOM 752 O O . ILE A 1 93 ? 0.051 -0.402 2.346 1.00 98.69 93 ILE A O 1
ATOM 756 N N . ALA A 1 94 ? 1.612 0.838 3.374 1.00 98.69 94 ALA A N 1
ATOM 757 C CA . ALA A 1 94 ? 0.688 1.468 4.313 1.00 98.69 94 ALA A CA 1
ATOM 758 C C . ALA A 1 94 ? -0.446 2.232 3.610 1.00 98.69 94 ALA A C 1
ATOM 760 O O . ALA A 1 94 ? -1.596 2.173 4.045 1.00 98.69 94 ALA A O 1
ATOM 761 N N . TRP A 1 95 ? -0.137 2.944 2.522 1.00 98.69 95 TRP A N 1
ATOM 762 C CA . TRP A 1 95 ? -1.147 3.678 1.764 1.00 98.69 95 TRP A CA 1
ATOM 763 C C . TRP A 1 95 ? -2.067 2.743 0.974 1.00 98.69 95 TRP A C 1
ATOM 765 O O . TRP A 1 95 ? -3.284 2.924 1.011 1.00 98.69 95 TRP A O 1
ATOM 775 N N . LEU A 1 96 ? -1.512 1.710 0.332 1.00 98.81 96 LEU A N 1
ATOM 776 C CA . LEU A 1 96 ? -2.303 0.693 -0.358 1.00 98.81 96 LEU A CA 1
ATOM 777 C C . LEU A 1 96 ? -3.282 0.011 0.602 1.00 98.81 96 LEU A C 1
ATOM 779 O O . LEU A 1 96 ? -4.473 -0.043 0.315 1.00 98.81 96 LEU A O 1
ATOM 783 N N . LEU A 1 97 ? -2.816 -0.421 1.775 1.00 98.81 97 LEU A N 1
ATOM 784 C CA . LEU A 1 97 ? -3.675 -1.032 2.791 1.00 98.81 97 LEU A CA 1
ATOM 785 C C . LEU A 1 97 ? -4.768 -0.086 3.284 1.00 98.81 97 LEU A C 1
ATOM 787 O O . LEU A 1 97 ? -5.893 -0.526 3.494 1.00 98.81 97 LEU A O 1
ATOM 791 N N . ALA A 1 98 ? -4.476 1.206 3.433 1.00 98.69 98 ALA A N 1
ATOM 792 C CA . ALA A 1 98 ? -5.499 2.170 3.816 1.00 98.69 98 ALA A CA 1
ATOM 793 C C . ALA A 1 98 ? -6.594 2.323 2.753 1.00 98.69 98 ALA A C 1
ATOM 795 O O . ALA A 1 98 ? -7.775 2.386 3.092 1.00 98.69 98 ALA A O 1
ATOM 796 N N . GLU A 1 99 ? -6.226 2.335 1.471 1.00 98.62 99 GLU A N 1
ATOM 797 C CA . GLU A 1 99 ? -7.205 2.383 0.384 1.00 98.62 99 GLU A CA 1
ATOM 798 C C . GLU A 1 99 ? -7.993 1.067 0.267 1.00 98.62 99 GLU A C 1
ATOM 800 O O . GLU A 1 99 ? -9.211 1.098 0.072 1.00 98.62 99 GLU A O 1
ATOM 805 N N . CYS A 1 100 ? -7.333 -0.083 0.459 1.00 98.75 100 CYS A N 1
ATOM 806 C CA . CYS A 1 100 ? -7.989 -1.388 0.550 1.00 98.75 100 CYS A CA 1
ATOM 807 C C . CYS A 1 100 ? -8.995 -1.421 1.698 1.00 98.75 100 CYS A C 1
ATOM 809 O O . CYS A 1 100 ? -10.114 -1.881 1.511 1.00 98.75 100 CYS A O 1
ATOM 811 N N . TYR A 1 101 ? -8.651 -0.869 2.859 1.00 98.62 101 TYR A N 1
ATOM 812 C CA . TYR A 1 101 ? -9.536 -0.862 4.016 1.00 98.62 101 TYR A CA 1
ATOM 813 C C . TYR A 1 101 ? -10.804 -0.040 3.774 1.00 98.62 101 TYR A C 1
ATOM 815 O O . TYR A 1 101 ? -11.887 -0.431 4.202 1.00 98.62 101 TYR A O 1
ATOM 823 N N . VAL A 1 102 ? -10.696 1.063 3.030 1.00 98.00 102 VAL A N 1
ATOM 824 C CA . VAL A 1 102 ? -11.866 1.859 2.648 1.00 98.00 102 VAL A CA 1
ATOM 825 C C . VAL A 1 102 ? -12.755 1.131 1.634 1.00 98.00 102 VAL A C 1
ATOM 827 O O . VAL A 1 102 ? -13.977 1.194 1.740 1.00 98.00 102 VAL A O 1
ATOM 830 N N . LYS A 1 103 ? -12.172 0.470 0.628 1.00 97.88 103 LYS A N 1
ATOM 831 C CA . LYS A 1 103 ? -12.929 -0.105 -0.503 1.00 97.88 103 LYS A CA 1
ATOM 832 C C . LYS A 1 103 ? -13.343 -1.567 -0.311 1.00 97.88 103 LYS A C 1
ATOM 834 O O . LYS A 1 103 ? -14.320 -2.000 -0.911 1.00 97.88 103 LYS A O 1
ATOM 839 N N . GLN A 1 104 ? -12.576 -2.331 0.459 1.00 98.12 104 GLN A N 1
ATOM 840 C CA . GLN A 1 104 ? -12.659 -3.786 0.652 1.00 98.12 104 GLN A CA 1
ATOM 841 C C . GLN A 1 104 ? -12.371 -4.120 2.123 1.00 98.12 104 GLN A C 1
ATOM 843 O O . GLN A 1 104 ? -11.387 -4.768 2.502 1.00 98.12 104 GLN A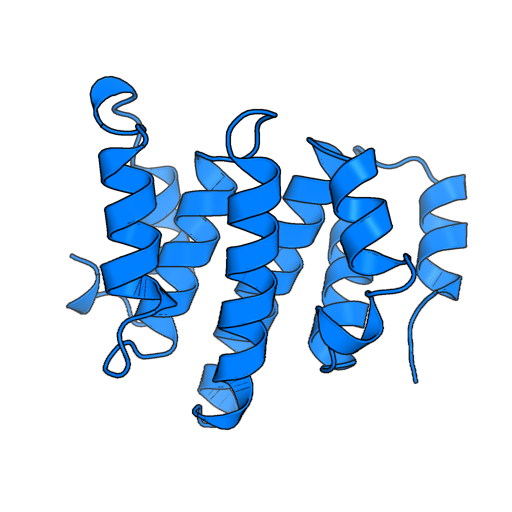 O 1
ATOM 848 N N . ARG A 1 105 ? -13.231 -3.566 2.973 1.00 97.06 105 ARG A N 1
ATOM 849 C CA . ARG A 1 105 ? -13.053 -3.505 4.418 1.00 97.06 105 ARG A CA 1
ATOM 850 C C . ARG A 1 105 ? -12.951 -4.870 5.109 1.00 97.06 105 ARG A C 1
ATOM 852 O O . ARG A 1 105 ? -12.007 -5.020 5.879 1.00 97.06 105 ARG A O 1
ATOM 859 N N . PRO A 1 106 ? -1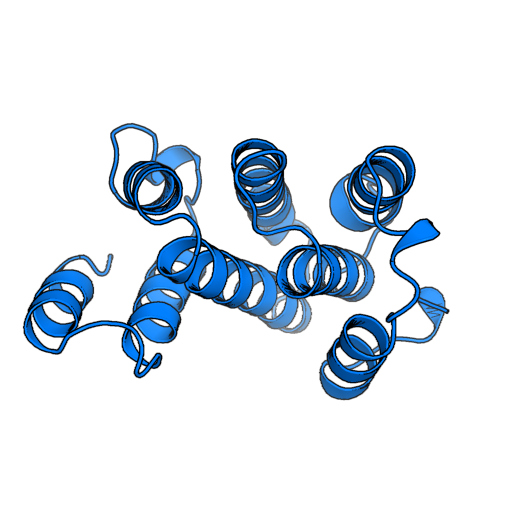3.836 -5.861 4.871 1.00 97.62 106 PRO A N 1
ATOM 860 C CA . PRO A 1 106 ? -13.781 -7.132 5.600 1.00 97.62 106 PRO A CA 1
ATOM 861 C C . PRO A 1 106 ? -12.440 -7.859 5.430 1.00 97.62 106 PRO A C 1
ATOM 863 O O . PRO A 1 106 ? -11.800 -8.211 6.417 1.00 97.62 106 PRO A O 1
ATOM 866 N N . GLN A 1 107 ? -11.971 -7.996 4.188 1.00 98.50 107 GLN A N 1
ATOM 867 C CA . GLN A 1 107 ? -10.716 -8.677 3.861 1.00 98.50 107 GLN A CA 1
ATOM 868 C C . GLN A 1 107 ? -9.510 -7.920 4.422 1.00 98.50 107 GLN A C 1
ATOM 870 O O . GLN A 1 107 ? -8.590 -8.512 4.981 1.00 98.50 107 GLN A O 1
ATOM 875 N N . THR A 1 108 ? -9.519 -6.589 4.314 1.00 98.38 108 THR A N 1
ATOM 876 C CA . THR A 1 108 ? -8.404 -5.776 4.814 1.00 98.38 108 THR A CA 1
ATOM 877 C C . THR A 1 108 ? -8.366 -5.735 6.341 1.00 98.38 108 THR A C 1
ATOM 879 O O . THR A 1 108 ? -7.286 -5.718 6.930 1.00 98.38 108 THR A O 1
ATOM 882 N N . HIS A 1 109 ? -9.530 -5.738 6.995 1.00 98.38 109 HIS A N 1
ATOM 883 C CA . HIS A 1 109 ? -9.628 -5.840 8.445 1.00 98.38 109 HIS A CA 1
ATOM 884 C C . HIS A 1 109 ? -9.062 -7.174 8.935 1.00 98.38 109 HIS A C 1
ATOM 886 O O . HIS A 1 109 ? -8.242 -7.171 9.847 1.00 98.38 109 HIS A O 1
ATOM 892 N N . ASP A 1 110 ? -9.440 -8.301 8.326 1.00 98.38 110 ASP A N 1
ATOM 893 C CA . ASP A 1 110 ? -8.874 -9.608 8.681 1.00 98.38 110 ASP A CA 1
ATOM 894 C C . ASP A 1 110 ? -7.356 -9.663 8.437 1.00 98.38 110 ASP A C 1
ATOM 896 O O . ASP A 1 110 ? -6.594 -10.091 9.302 1.00 98.38 110 ASP A O 1
ATOM 900 N N . PHE A 1 111 ? -6.879 -9.106 7.321 1.00 98.62 111 PHE A N 1
ATOM 901 C CA . PHE A 1 111 ? -5.446 -9.024 7.040 1.00 98.62 111 PHE A CA 1
ATOM 902 C C . PHE A 1 111 ? -4.662 -8.258 8.116 1.00 98.62 111 PHE A C 1
ATOM 904 O O . PHE A 1 111 ? -3.571 -8.688 8.500 1.00 98.62 111 PHE A O 1
ATOM 911 N N . LEU A 1 112 ? -5.203 -7.126 8.589 1.00 98.19 112 LEU A N 1
ATOM 912 C CA . LEU A 1 112 ? -4.563 -6.254 9.576 1.00 98.19 112 LEU A CA 1
ATOM 913 C C . LEU A 1 112 ? -4.788 -6.701 11.021 1.00 98.19 112 LEU A C 1
ATOM 915 O O . LEU A 1 112 ? -3.920 -6.473 11.853 1.00 98.19 112 LEU A O 1
ATOM 919 N N . PHE A 1 113 ? -5.910 -7.316 11.367 1.00 97.88 113 PHE A N 1
ATOM 920 C CA . PHE A 1 113 ? -6.291 -7.530 12.770 1.00 97.88 113 PHE A CA 1
ATOM 921 C C . PHE A 1 113 ? -6.703 -8.972 13.087 1.00 97.88 113 PHE A C 1
ATOM 923 O O . PHE A 1 113 ? -6.911 -9.297 14.253 1.00 97.88 113 PHE A O 1
ATOM 930 N N . GLY A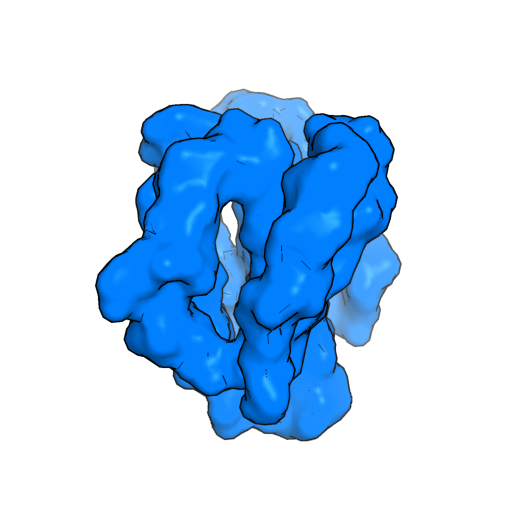 1 114 ? -6.803 -9.838 12.078 1.00 97.44 114 GLY A N 1
ATOM 931 C CA . GLY A 1 114 ? -7.107 -11.257 12.233 1.00 97.44 114 GLY A CA 1
ATOM 932 C C . GLY A 1 114 ? -5.916 -12.088 12.715 1.00 97.44 114 GLY A C 1
ATOM 933 O O . GLY A 1 114 ? -4.824 -11.583 12.988 1.00 97.44 114 GLY A O 1
ATOM 934 N N . ALA A 1 115 ? -6.110 -13.406 12.787 1.00 96.88 115 ALA A N 1
ATOM 935 C CA . ALA A 1 115 ? -5.139 -14.339 13.371 1.00 96.88 115 ALA A CA 1
ATOM 936 C C . ALA A 1 115 ? -3.770 -14.340 12.660 1.00 96.88 115 ALA A C 1
ATOM 938 O O . ALA A 1 115 ? -2.737 -14.534 13.297 1.00 96.88 115 ALA A O 1
ATOM 939 N N . ALA A 1 116 ? -3.748 -14.083 11.348 1.00 96.00 116 ALA A N 1
ATOM 940 C CA . ALA A 1 116 ? -2.526 -14.022 10.544 1.00 96.00 116 ALA A CA 1
ATOM 941 C C . ALA A 1 116 ? -1.866 -12.628 10.521 1.00 96.00 116 ALA A C 1
ATOM 943 O O . ALA A 1 116 ? -0.872 -12.423 9.830 1.00 96.00 116 ALA A O 1
ATOM 944 N N . SER A 1 117 ? -2.386 -11.649 11.265 1.00 95.88 117 SER A N 1
ATOM 945 C CA . SER A 1 11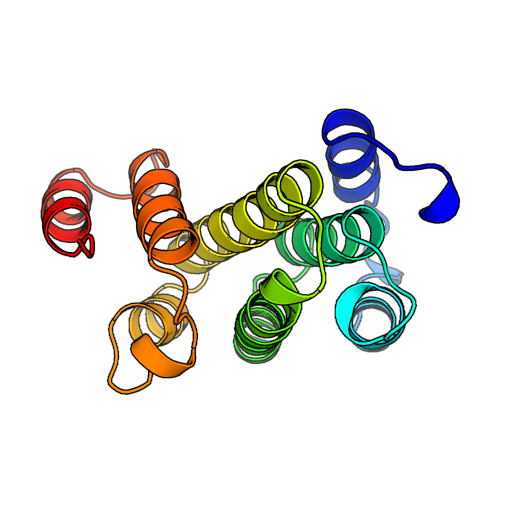7 ? -1.930 -10.254 11.226 1.00 95.88 117 SER A CA 1
ATOM 946 C C . SER A 1 117 ? -0.420 -10.083 11.464 1.00 95.88 117 SER A C 1
ATOM 948 O O . SER A 1 117 ? 0.252 -9.337 10.744 1.00 95.88 117 SER A O 1
ATOM 950 N N . SER A 1 118 ? 0.143 -10.801 12.439 1.00 93.50 118 SER A N 1
ATOM 951 C CA . SER A 1 118 ? 1.572 -10.713 12.773 1.00 93.50 118 SER A CA 1
ATOM 952 C C . SER A 1 118 ? 2.481 -11.324 11.703 1.00 93.50 118 SER A C 1
ATOM 954 O O . SER A 1 118 ? 3.600 -10.850 11.522 1.00 93.50 118 SER A O 1
ATOM 956 N N . SER A 1 119 ? 2.020 -12.351 10.981 1.00 94.12 119 SER A N 1
ATOM 957 C CA . SER A 1 119 ? 2.776 -12.954 9.873 1.00 94.12 119 SER A CA 1
ATOM 958 C C . SER A 1 119 ? 2.564 -12.213 8.549 1.00 94.12 119 SER A C 1
ATOM 960 O O . SER A 1 119 ? 3.468 -12.174 7.719 1.00 94.12 119 SER A O 1
ATOM 962 N N . ASN A 1 120 ? 1.405 -11.579 8.360 1.00 95.81 120 ASN A N 1
ATOM 963 C CA . ASN A 1 120 ? 1.115 -10.721 7.212 1.00 95.81 120 ASN A CA 1
ATOM 964 C C . ASN A 1 120 ? 1.959 -9.440 7.220 1.00 95.81 120 ASN A C 1
ATOM 966 O O . ASN A 1 120 ? 2.453 -9.017 6.175 1.00 95.81 120 ASN A O 1
ATOM 970 N N . LEU A 1 121 ? 2.113 -8.820 8.392 1.00 95.56 121 LEU A N 1
ATOM 971 C CA . LEU A 1 121 ? 2.917 -7.620 8.599 1.00 95.56 121 LEU A CA 1
ATOM 972 C C . LEU A 1 121 ? 3.653 -7.720 9.931 1.00 95.56 121 LEU A C 1
ATOM 974 O O . LEU A 1 121 ? 3.117 -7.341 10.972 1.00 95.56 121 LEU A O 1
ATOM 978 N N . SER A 1 122 ? 4.897 -8.187 9.896 1.00 93.56 122 SER A N 1
ATOM 979 C CA . SER A 1 122 ? 5.770 -8.228 11.075 1.00 93.56 122 SER A CA 1
ATOM 980 C C . SER A 1 122 ? 6.360 -6.855 11.428 1.00 93.56 122 SER A C 1
ATOM 982 O O . SER A 1 122 ? 6.692 -6.599 12.582 1.00 93.56 122 SER A O 1
ATOM 984 N N . ASP A 1 123 ? 6.462 -5.946 10.455 1.00 93.19 123 ASP A N 1
ATOM 985 C CA . ASP A 1 123 ? 7.004 -4.602 10.649 1.00 93.19 123 ASP A CA 1
ATOM 986 C C . ASP A 1 123 ? 5.996 -3.666 11.341 1.00 93.19 123 ASP A C 1
ATOM 988 O O . ASP A 1 123 ? 5.046 -3.168 10.723 1.00 93.19 123 ASP A O 1
ATOM 992 N N . ASN A 1 124 ? 6.239 -3.369 12.623 1.00 96.19 124 ASN A N 1
ATOM 993 C CA . ASN A 1 124 ? 5.379 -2.492 13.428 1.00 96.19 124 ASN A CA 1
ATOM 994 C C . ASN A 1 124 ? 5.257 -1.082 12.842 1.00 96.19 124 ASN A C 1
ATOM 996 O O . ASN A 1 124 ? 4.200 -0.459 12.969 1.00 96.19 124 ASN A O 1
ATOM 1000 N N . TRP A 1 125 ? 6.300 -0.577 12.173 1.00 96.62 125 TRP A N 1
ATOM 1001 C CA . TRP A 1 125 ? 6.243 0.736 11.534 1.00 96.62 125 TRP A CA 1
ATOM 1002 C C . TRP A 1 125 ? 5.177 0.762 10.438 1.00 96.62 125 TRP A C 1
ATOM 1004 O O . TRP A 1 125 ? 4.282 1.605 10.481 1.00 96.62 125 TRP A O 1
ATOM 1014 N N . THR A 1 126 ? 5.226 -0.180 9.492 1.00 97.75 126 THR A N 1
ATOM 1015 C CA . THR A 1 126 ? 4.272 -0.255 8.372 1.00 97.75 126 THR A CA 1
ATOM 1016 C C . THR A 1 126 ? 2.860 -0.510 8.863 1.00 97.75 126 THR A C 1
ATOM 1018 O O . THR A 1 126 ? 1.932 0.162 8.418 1.00 97.75 126 THR A O 1
ATOM 1021 N N . PHE A 1 127 ? 2.702 -1.413 9.832 1.00 98.50 127 PHE A N 1
ATOM 1022 C CA . PHE A 1 127 ? 1.414 -1.689 10.457 1.00 98.50 127 PHE A CA 1
ATOM 1023 C C . PHE A 1 127 ? 0.783 -0.424 11.063 1.00 98.50 127 PHE A C 1
ATOM 1025 O O . PHE A 1 127 ? -0.332 -0.029 10.717 1.00 98.50 127 PHE A O 1
ATOM 1032 N N . ASN A 1 128 ? 1.533 0.277 11.914 1.00 98.50 128 ASN A N 1
ATOM 1033 C CA . ASN A 1 128 ? 1.074 1.513 12.542 1.00 98.50 128 ASN A CA 1
ATOM 1034 C C . ASN A 1 128 ? 0.827 2.627 11.523 1.00 98.50 128 ASN A C 1
ATOM 1036 O O . ASN A 1 128 ? -0.078 3.445 11.705 1.00 98.50 128 ASN A O 1
ATOM 1040 N N . LYS A 1 129 ? 1.624 2.670 10.452 1.00 98.50 129 LYS A N 1
ATOM 1041 C CA . LYS A 1 129 ? 1.460 3.646 9.379 1.00 98.50 129 LYS A CA 1
ATOM 1042 C C . LYS A 1 129 ? 0.200 3.380 8.559 1.00 98.50 129 LYS A C 1
ATOM 1044 O O . LYS A 1 129 ? -0.455 4.343 8.169 1.00 98.50 129 LYS A O 1
ATOM 1049 N N . ALA A 1 130 ? -0.171 2.115 8.348 1.00 98.62 130 ALA A N 1
ATOM 1050 C CA . ALA A 1 130 ? -1.433 1.745 7.712 1.00 98.62 130 ALA A CA 1
ATOM 1051 C C . ALA A 1 130 ? -2.622 2.237 8.548 1.00 98.62 130 ALA A C 1
ATOM 1053 O O . ALA A 1 130 ? -3.476 2.940 8.018 1.00 98.62 130 ALA A O 1
ATOM 1054 N N . ILE A 1 131 ? -2.618 1.994 9.867 1.00 98.62 131 ILE A N 1
ATOM 1055 C CA . ILE A 1 131 ? -3.628 2.545 10.791 1.00 98.62 131 ILE A CA 1
ATOM 1056 C C . ILE A 1 131 ? -3.689 4.069 10.678 1.00 98.62 131 ILE A C 1
ATOM 1058 O O . ILE A 1 131 ? -4.767 4.632 10.495 1.00 98.62 131 ILE A O 1
ATOM 1062 N N . GLN A 1 132 ? -2.538 4.748 10.738 1.00 98.56 132 GLN A N 1
ATOM 1063 C CA . GLN A 1 132 ? -2.492 6.201 10.585 1.00 98.56 132 GLN A CA 1
ATOM 1064 C C . GLN A 1 132 ? -3.174 6.635 9.276 1.00 98.56 132 GLN A C 1
ATOM 1066 O O . GLN A 1 132 ? -4.069 7.478 9.308 1.00 98.56 132 GLN A O 1
ATOM 1071 N N . LYS A 1 133 ? -2.809 6.023 8.144 1.00 98.38 133 LYS A N 1
ATOM 1072 C CA . LYS A 1 133 ? -3.362 6.338 6.820 1.00 98.38 133 LYS A CA 1
ATOM 1073 C C . LYS A 1 133 ? -4.862 6.060 6.712 1.00 98.38 133 LYS A C 1
ATOM 1075 O O . LYS A 1 133 ? -5.572 6.865 6.115 1.00 98.38 133 LYS A O 1
ATOM 1080 N N . ILE A 1 134 ? -5.355 4.984 7.326 1.00 98.56 134 ILE A N 1
ATOM 1081 C CA . ILE A 1 134 ? -6.796 4.703 7.423 1.00 98.56 134 ILE A CA 1
ATOM 1082 C C . ILE A 1 134 ? -7.488 5.854 8.161 1.00 98.56 134 ILE A C 1
ATOM 1084 O O . ILE A 1 134 ? -8.467 6.417 7.672 1.00 98.56 134 ILE A O 1
ATOM 1088 N N . THR A 1 135 ? -6.933 6.271 9.303 1.00 98.25 135 THR A N 1
ATOM 1089 C CA . THR A 1 135 ? -7.545 7.311 10.142 1.00 98.25 135 THR A CA 1
ATOM 1090 C C . THR A 1 135 ? -7.478 8.722 9.552 1.00 98.25 135 THR A C 1
ATOM 1092 O O . THR A 1 135 ? -8.273 9.581 9.935 1.00 98.25 135 THR A O 1
ATOM 1095 N N . GLU A 1 136 ? -6.578 8.962 8.595 1.00 97.50 136 GLU A N 1
ATOM 1096 C CA . GLU A 1 136 ? -6.501 10.207 7.819 1.00 97.50 136 GLU A CA 1
ATOM 1097 C C . GLU A 1 136 ? -7.639 10.318 6.786 1.00 97.50 136 GLU A C 1
ATOM 1099 O O . GLU A 1 136 ? -7.965 11.422 6.350 1.00 97.50 136 GLU A O 1
ATOM 1104 N N . SER A 1 137 ? -8.287 9.211 6.399 1.00 96.44 137 SER A N 1
ATOM 1105 C CA . SER A 1 137 ? -9.367 9.257 5.411 1.00 96.44 137 SER A CA 1
ATOM 1106 C C . SER A 1 137 ? -10.660 9.817 6.004 1.00 96.44 137 SER A C 1
ATOM 1108 O O . SER A 1 137 ? -11.141 9.355 7.035 1.00 96.44 137 SER A O 1
ATOM 1110 N N . SER A 1 138 ? -11.297 10.771 5.322 1.00 96.25 138 SER A N 1
ATOM 1111 C CA . SER A 1 138 ? -12.642 11.259 5.673 1.00 96.25 138 SER A CA 1
ATOM 1112 C C . SER A 1 138 ? -13.747 10.210 5.485 1.00 96.25 138 SER A C 1
ATOM 1114 O O . SER A 1 138 ? -14.844 10.400 5.993 1.00 96.25 138 SER A O 1
ATOM 1116 N N . ARG A 1 139 ? -13.453 9.106 4.785 1.00 96.81 139 ARG A N 1
ATOM 1117 C CA . ARG A 1 139 ? -14.383 7.998 4.496 1.00 96.81 139 ARG A CA 1
ATOM 1118 C C . ARG A 1 139 ? -14.548 7.010 5.659 1.00 96.81 139 ARG A C 1
ATOM 1120 O O . ARG A 1 139 ? -15.338 6.085 5.543 1.00 96.81 139 ARG A O 1
ATOM 1127 N N . ILE A 1 140 ? -13.789 7.190 6.740 1.00 97.50 140 ILE A N 1
ATOM 1128 C CA . ILE A 1 140 ? -13.878 6.393 7.969 1.00 97.50 140 ILE A CA 1
ATOM 1129 C C . ILE A 1 140 ? -14.519 7.254 9.055 1.00 97.50 140 ILE A C 1
ATOM 1131 O O . ILE A 1 140 ? -14.154 8.429 9.206 1.00 97.50 140 ILE A O 1
ATOM 1135 N N . ASP A 1 141 ? -15.462 6.690 9.803 1.00 96.50 141 ASP A N 1
ATOM 1136 C CA . ASP A 1 141 ? -16.176 7.422 10.842 1.00 96.50 141 ASP A CA 1
ATOM 1137 C C . ASP A 1 141 ? -15.288 7.715 12.077 1.00 96.50 141 ASP A C 1
ATOM 1139 O O . ASP A 1 141 ? -14.245 7.084 12.283 1.00 96.50 141 ASP A O 1
ATOM 1143 N N . PRO A 1 142 ? -15.638 8.726 12.893 1.00 97.38 142 PRO A N 1
ATOM 1144 C CA . PRO A 1 142 ? -14.818 9.127 14.035 1.00 97.38 142 PRO A CA 1
ATOM 1145 C C . PRO A 1 142 ? -14.663 8.066 15.133 1.00 97.38 142 PRO A C 1
ATOM 1147 O O . PRO A 1 142 ? -13.595 8.002 15.746 1.00 97.38 142 PRO A O 1
ATOM 1150 N N . GLU A 1 143 ? -15.696 7.263 15.395 1.00 97.75 143 GLU A N 1
ATOM 1151 C CA . GLU A 1 143 ? -15.683 6.241 16.449 1.00 97.75 143 GLU A CA 1
ATOM 1152 C C . GLU A 1 143 ? -14.708 5.126 16.079 1.00 97.75 143 GLU A C 1
ATOM 1154 O O . GLU A 1 143 ? -13.815 4.756 16.845 1.00 97.75 143 GLU A O 1
ATOM 1159 N N . GLU A 1 144 ? -14.790 4.676 14.839 1.00 97.44 144 GLU A N 1
ATOM 1160 C CA . GLU A 1 144 ? -13.896 3.681 14.301 1.00 97.44 144 GLU A CA 1
ATOM 1161 C C . GLU A 1 144 ? -12.453 4.189 14.225 1.00 97.44 144 GLU A C 1
ATOM 1163 O O . GLU A 1 144 ? -11.518 3.469 14.574 1.00 97.44 144 GLU A O 1
ATOM 1168 N N . LYS A 1 145 ? -12.236 5.459 13.857 1.00 98.12 145 LYS A N 1
ATOM 1169 C CA . LYS A 1 145 ? -10.899 6.069 13.940 1.00 98.12 145 LYS A CA 1
ATOM 1170 C C 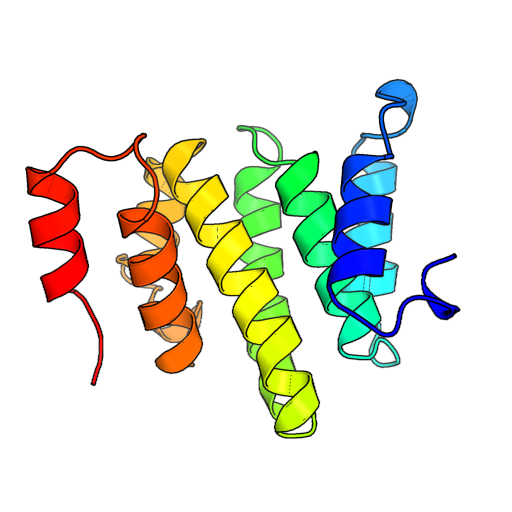. LYS A 1 145 ? -10.337 6.027 15.352 1.00 98.12 145 LYS A C 1
ATOM 1172 O O . LYS A 1 145 ? -9.129 5.842 15.510 1.00 98.12 145 LYS A O 1
ATOM 1177 N N . ALA A 1 146 ? -11.172 6.265 16.362 1.00 97.88 146 ALA A N 1
ATOM 1178 C CA . ALA A 1 146 ? -10.755 6.196 17.755 1.00 97.88 146 ALA A CA 1
ATOM 1179 C C . ALA A 1 146 ? -10.355 4.762 18.127 1.00 97.88 146 ALA A C 1
ATOM 1181 O O . ALA A 1 146 ? -9.263 4.575 18.660 1.00 97.88 146 ALA A O 1
ATOM 1182 N N . MET A 1 147 ? -11.162 3.766 17.747 1.00 97.88 147 MET A N 1
ATOM 1183 C CA . MET A 1 147 ? -10.857 2.344 17.939 1.00 97.88 147 MET A CA 1
ATOM 1184 C C . MET A 1 147 ? -9.558 1.927 17.232 1.00 97.88 147 MET A C 1
ATOM 1186 O O . MET A 1 147 ? -8.648 1.396 17.859 1.00 97.88 147 MET A O 1
ATOM 1190 N N . LEU A 1 148 ? -9.392 2.245 15.947 1.00 97.94 148 LEU A N 1
ATOM 1191 C CA . LEU A 1 148 ? -8.200 1.863 15.183 1.00 97.94 148 LEU A CA 1
ATOM 1192 C C . LEU A 1 148 ? -6.907 2.416 15.799 1.00 97.94 148 LEU A C 1
ATOM 1194 O O . LEU A 1 148 ? -5.874 1.745 15.792 1.00 97.94 148 LEU A O 1
ATOM 1198 N N . LYS A 1 149 ? -6.946 3.625 16.375 1.00 97.00 149 LYS A N 1
ATOM 1199 C CA . LYS A 1 149 ? -5.781 4.226 17.045 1.00 97.00 149 LYS A CA 1
ATOM 1200 C C . LYS A 1 149 ? -5.320 3.424 18.262 1.00 97.00 149 LYS A C 1
ATOM 1202 O O . LYS A 1 149 ? -4.120 3.441 18.540 1.00 97.00 149 LYS A O 1
ATOM 1207 N N . THR A 1 150 ? -6.218 2.721 18.957 1.00 97.50 150 THR A N 1
ATOM 1208 C CA . THR A 1 150 ? -5.853 1.887 20.114 1.00 97.50 150 THR A CA 1
ATOM 1209 C C . THR A 1 150 ? -5.205 0.566 19.708 1.00 97.50 150 THR A C 1
ATOM 1211 O O . THR A 1 150 ? -4.554 -0.060 20.536 1.00 97.50 150 THR A O 1
ATOM 1214 N N . LEU A 1 151 ? -5.338 0.150 18.444 1.00 96.81 151 LEU A N 1
ATOM 1215 C CA . LEU A 1 151 ? -4.778 -1.104 17.924 1.00 96.81 151 LEU A CA 1
ATOM 1216 C C . LEU A 1 151 ? -3.316 -0.988 17.472 1.00 96.81 151 LEU A C 1
ATOM 1218 O O . LEU A 1 151 ? -2.730 -1.971 17.019 1.00 96.81 151 LEU A O 1
ATOM 1222 N N . ARG A 1 152 ? -2.709 0.200 17.568 1.00 96.25 152 ARG A N 1
ATOM 1223 C CA . ARG A 1 152 ? -1.301 0.408 17.209 1.00 96.25 152 ARG A CA 1
ATOM 1224 C C . ARG A 1 152 ? -0.374 -0.439 18.086 1.00 96.25 152 ARG A C 1
ATOM 1226 O O . ARG A 1 152 ? -0.534 -0.510 19.301 1.00 96.25 152 ARG A O 1
ATOM 1233 N N . ARG A 1 153 ? 0.639 -1.034 17.461 1.00 95.25 153 ARG A N 1
ATOM 1234 C CA . ARG A 1 153 ? 1.667 -1.854 18.118 1.00 95.25 153 ARG A CA 1
ATOM 1235 C C . ARG A 1 153 ? 2.793 -0.979 18.667 1.00 95.25 153 ARG A C 1
ATOM 1237 O O . ARG A 1 153 ? 3.035 0.107 18.135 1.00 95.25 153 ARG A O 1
ATOM 1244 N N . LYS A 1 154 ? 3.470 -1.454 19.714 1.00 83.88 154 LYS A N 1
ATOM 1245 C CA . LYS A 1 154 ? 4.656 -0.798 20.284 1.00 83.88 154 LYS A CA 1
ATOM 1246 C C . LYS A 1 154 ? 5.919 -1.141 19.504 1.00 83.88 154 LYS A C 1
ATOM 1248 O O . LYS A 1 154 ? 6.013 -2.285 19.012 1.00 83.88 154 LYS A O 1
#

Mean predicted aligned error: 3.03 Å

Solvent-accessible surface area (backbone atoms only — not comparable to full-atom values): 8446 Å² total; per-residue (Å²): 114,69,94,76,41,87,49,70,67,58,37,53,53,55,39,67,64,68,72,67,63,91,60,74,41,71,69,46,52,50,46,36,46,46,62,20,55,64,31,86,86,43,50,49,52,38,32,24,42,32,37,44,37,39,55,68,72,41,72,48,94,90,35,38,72,61,49,52,50,48,44,28,54,50,55,72,47,42,84,81,47,57,75,79,45,30,53,52,36,38,50,28,44,12,47,32,49,21,53,34,37,74,74,44,39,73,65,39,46,42,49,66,70,35,94,57,16,61,79,43,48,71,52,49,67,36,51,37,43,18,48,50,45,37,55,70,37,88,90,50,57,72,68,58,40,54,54,50,63,70,70,52,67,129

Sequence (154 aa):
HVRYIDNWALCDCYCSGLRQKAFLNNAFFNRISGELLQNPDAGCWAIRVGLILMLSHFIDSIYIDRVLAACRNAAGRIPEFRYEDTFYVRMGIAWLLAECYVKQRPQTHDFLFGAASSSNLSDNWTFNKAIQKITESSRIDPEEKAMLKTLRRK

Radius of gyration: 14.79 Å; Cα contacts (8 Å, |Δi|>4): 183; chains: 1; bounding box: 35×27×42 Å

Secondary structure (DSSP, 8-state):
-GGG--SHHHHHHHHHH---GGG-SHHHHHHIIIIIII-TT--HHHHHHHHHHHHHH--STTTHHHHHHHHHHHHHTGGGS-HHHHHHHHHHHHHHHHHHHHHSHHHHHHHHHSTTHHHH---HHHHHHHHHHHHH-TTS-HHHHHHHHHT---

Foldseek 3Di:
DLVPDDDDVVLLCVLQVPDPVVCLDPVNLVCLLVVQQVPPPHFLSSLLSSLSNCLNRPQDPVCLVVNLVSLLSLLVCLVVDDPVSSVSSLLSSLLSLLSSCLRVNPSSCCCCPNPCNCSSHVDLSSSQSNLVNNLPDPSDDPVVNVVSNVVRDD

pLDDT: mean 94.95, std 5.42, range [68.5, 98.81]